Protein AF-A0A0H2VXK3-F1 (afdb_monomer_lite)

Secondary structure (DSSP, 8-state):
-EEE---EEE--S-TTS-----PPTTEEEEEEEEE---TTSPPEEEEEEEEEEEEEETTEEEE----

Organism: 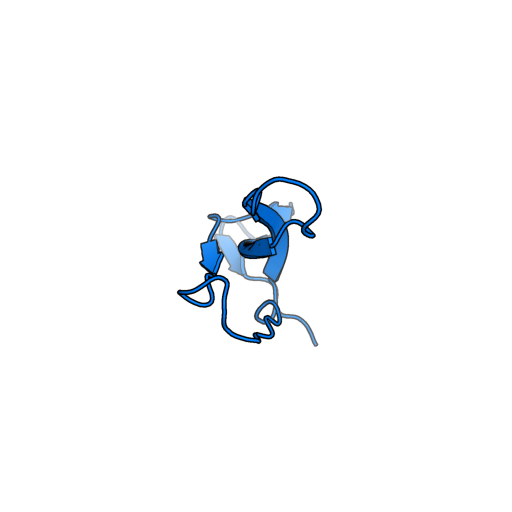Shigella flexneri (NCBI:txid623)

Sequence (67 aa):
MYWYGHEMYYSPGSNTVSWRFCAPSGHGLSGMAISDTGRNSADNVDGVYYRPLQKLINGTWYNVASI

pLDDT: mean 92.91, std 6.05, range [65.38, 98.5]

Foldseek 3Di:
DKDWADKDKDFPPDQPDDDDDDDAFQKDWDAWDWDDPDDPDDIGTGITMMTGMWDQDPNDIDGHGDD

Structure (mmCIF, N/CA/C/O backbone):
data_AF-A0A0H2VXK3-F1
#
_entry.id   AF-A0A0H2VXK3-F1
#
loop_
_atom_site.group_PDB
_atom_site.id
_atom_site.type_symbol
_atom_site.label_atom_id
_atom_site.label_alt_id
_atom_site.label_comp_id
_atom_site.label_asym_id
_atom_site.label_entity_id
_atom_site.label_seq_id
_atom_site.pdbx_PDB_ins_code
_atom_site.Cartn_x
_atom_site.Cartn_y
_atom_site.Cartn_z
_atom_site.occupancy
_atom_site.B_iso_or_equiv
_atom_site.auth_seq_id
_atom_site.auth_comp_id
_atom_site.auth_asym_id
_atom_site.auth_atom_id
_atom_site.pdbx_PDB_model_num
ATOM 1 N N . MET A 1 1 ? -15.383 12.908 14.051 1.00 89.31 1 MET A N 1
ATOM 2 C CA . MET A 1 1 ? -14.643 13.502 12.916 1.00 89.31 1 MET A CA 1
ATOM 3 C C . MET A 1 1 ? -13.760 12.430 12.299 1.00 89.31 1 MET A C 1
ATOM 5 O O . MET A 1 1 ? -13.211 11.638 13.062 1.00 89.31 1 MET A O 1
ATOM 9 N N . TYR A 1 2 ? -13.665 12.386 10.969 1.00 92.69 2 TYR A N 1
ATOM 10 C CA . TYR A 1 2 ? -12.741 11.509 10.245 1.00 92.69 2 TYR A CA 1
ATOM 11 C C . TYR A 1 2 ? -11.617 12.335 9.629 1.00 92.69 2 TYR A C 1
ATOM 13 O O . TYR A 1 2 ? -11.838 13.488 9.260 1.00 92.69 2 TYR A O 1
ATOM 21 N N . TRP A 1 3 ? -10.430 11.747 9.538 1.00 94.38 3 TRP A N 1
ATOM 22 C CA . TRP A 1 3 ? -9.260 12.378 8.941 1.00 94.38 3 TRP A CA 1
ATOM 23 C C . TRP A 1 3 ? -8.340 11.322 8.330 1.00 94.38 3 TRP A C 1
ATOM 25 O O . TRP A 1 3 ? -8.267 10.203 8.836 1.00 94.38 3 TRP A O 1
ATOM 35 N N . TYR A 1 4 ? -7.626 11.674 7.263 1.00 95.12 4 TYR A N 1
ATOM 36 C CA . TYR A 1 4 ? -6.552 10.834 6.742 1.00 95.12 4 TYR A CA 1
ATOM 37 C C . TYR A 1 4 ? -5.243 11.155 7.456 1.00 95.12 4 TYR A C 1
ATOM 39 O O . TYR A 1 4 ? -4.682 12.238 7.284 1.00 95.12 4 TYR A O 1
ATOM 47 N N . GLY A 1 5 ? -4.733 10.189 8.221 1.00 94.69 5 GLY A N 1
ATOM 48 C CA . GLY A 1 5 ? -3.445 10.288 8.905 1.00 94.69 5 GLY A CA 1
ATOM 49 C C . GLY A 1 5 ? -2.267 10.415 7.935 1.00 94.69 5 GLY A C 1
ATOM 50 O O . GLY A 1 5 ? -2.449 10.643 6.741 1.00 94.69 5 GLY A O 1
ATOM 51 N N . HIS A 1 6 ? -1.045 10.303 8.451 1.00 95.94 6 HIS A N 1
ATOM 52 C CA . HIS A 1 6 ? 0.179 10.501 7.669 1.00 95.94 6 HIS A CA 1
ATOM 53 C C . HIS A 1 6 ? 0.241 9.620 6.406 1.00 95.94 6 HIS A C 1
ATOM 55 O O . HIS A 1 6 ? -0.167 8.459 6.435 1.00 95.94 6 HIS A O 1
ATOM 61 N N . GLU A 1 7 ? 0.765 10.171 5.309 1.00 97.75 7 GLU A N 1
ATOM 62 C CA . GLU A 1 7 ? 0.893 9.450 4.042 1.00 97.75 7 GLU A CA 1
ATOM 63 C C . GLU A 1 7 ? 2.096 8.528 4.007 1.00 97.75 7 GLU A C 1
ATOM 65 O O . GLU A 1 7 ? 3.182 8.855 4.473 1.00 97.75 7 GLU A O 1
ATOM 70 N N . MET A 1 8 ? 1.885 7.353 3.445 1.00 98.12 8 MET A N 1
ATOM 71 C CA . MET A 1 8 ? 2.890 6.322 3.279 1.00 98.12 8 MET A CA 1
ATOM 72 C C . MET A 1 8 ? 3.057 6.046 1.792 1.00 98.12 8 MET A C 1
ATOM 74 O O . MET A 1 8 ? 2.111 6.209 1.023 1.00 98.12 8 MET A O 1
ATOM 78 N N . TYR A 1 9 ? 4.250 5.610 1.400 1.00 98.00 9 TYR A N 1
ATOM 79 C CA . TYR A 1 9 ? 4.564 5.256 0.023 1.00 98.00 9 TYR A CA 1
ATOM 80 C C . TYR A 1 9 ? 5.077 3.822 -0.035 1.00 98.00 9 TYR A C 1
ATOM 82 O O . TYR A 1 9 ? 6.007 3.459 0.685 1.00 98.00 9 TYR A O 1
ATOM 90 N N . TYR A 1 10 ? 4.462 3.009 -0.889 1.00 97.94 10 TYR A N 1
ATOM 91 C CA . TYR A 1 10 ? 4.965 1.690 -1.246 1.00 97.94 10 TYR A CA 1
ATOM 92 C C . TYR A 1 10 ? 5.550 1.750 -2.653 1.00 97.94 10 TYR A C 1
ATOM 94 O O . TYR A 1 10 ? 4.870 2.200 -3.572 1.00 97.94 10 TYR A O 1
ATOM 102 N N . SER A 1 11 ? 6.765 1.231 -2.823 1.00 96.25 11 SER A N 1
ATOM 103 C CA . SER A 1 11 ? 7.390 1.020 -4.128 1.00 96.25 11 SER A CA 1
ATOM 104 C C . SER A 1 11 ? 7.825 -0.441 -4.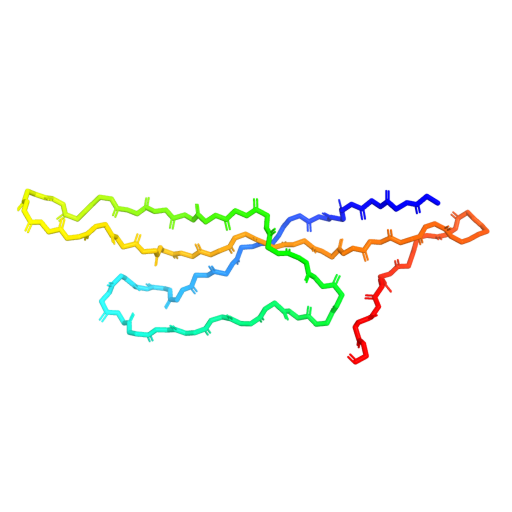260 1.00 96.25 11 SER A C 1
ATOM 106 O O . SER A 1 11 ? 8.354 -0.997 -3.293 1.00 96.25 11 SER A O 1
ATOM 108 N N . PRO A 1 12 ? 7.668 -1.064 -5.441 1.00 94.19 12 PRO A N 1
ATOM 109 C CA . PRO A 1 12 ? 8.224 -2.381 -5.727 1.00 94.19 12 PRO A CA 1
ATOM 110 C C . PRO A 1 12 ? 9.757 -2.368 -5.887 1.00 94.19 12 PRO A C 1
ATOM 112 O O . PRO A 1 12 ? 10.355 -3.426 -6.059 1.00 94.19 12 PRO A O 1
ATOM 115 N N . GLY A 1 13 ? 10.404 -1.193 -5.860 1.00 91.00 13 GLY A N 1
ATOM 116 C CA . GLY A 1 13 ? 11.862 -1.034 -5.934 1.00 91.00 13 GLY A CA 1
ATOM 117 C C . GLY A 1 13 ? 12.461 -1.112 -7.344 1.00 91.00 13 GLY A C 1
ATOM 118 O O . GLY A 1 13 ? 13.629 -0.779 -7.519 1.00 91.00 13 GLY A O 1
ATOM 119 N N . SER A 1 14 ? 11.683 -1.516 -8.350 1.00 88.75 14 SER A N 1
ATOM 120 C CA . SER A 1 14 ? 12.068 -1.508 -9.765 1.00 88.75 14 SER A CA 1
ATOM 121 C C . SER A 1 14 ? 10.832 -1.386 -10.661 1.00 88.75 14 SER A C 1
ATOM 123 O O . SER A 1 14 ? 9.768 -1.896 -10.316 1.00 88.75 14 SER A O 1
ATOM 125 N N . ASN A 1 15 ? 10.975 -0.764 -11.833 1.00 84.56 15 ASN A N 1
ATOM 126 C CA . ASN A 1 15 ? 9.925 -0.683 -12.856 1.00 84.56 15 ASN A CA 1
ATOM 127 C C . ASN A 1 15 ? 9.880 -1.908 -13.792 1.00 84.56 15 ASN A C 1
ATOM 129 O O . ASN A 1 15 ? 9.009 -2.006 -14.650 1.00 84.56 15 ASN A O 1
ATOM 133 N N . THR A 1 16 ? 10.805 -2.856 -13.625 1.00 87.88 16 THR A N 1
ATOM 134 C CA . THR A 1 16 ? 10.881 -4.090 -14.426 1.00 87.88 16 THR A CA 1
ATOM 135 C C . THR A 1 16 ? 10.318 -5.319 -13.718 1.00 87.88 16 THR A C 1
ATO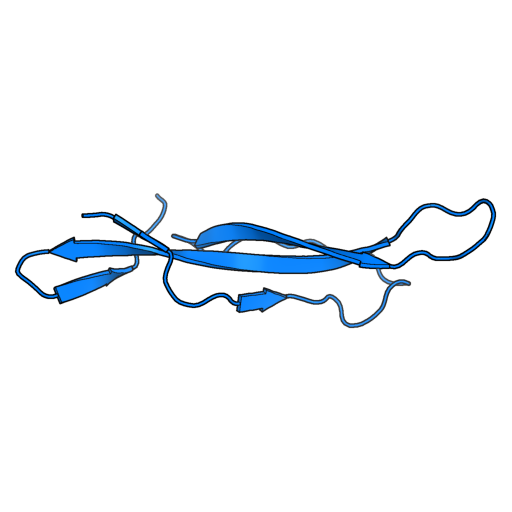M 137 O O . THR A 1 16 ? 10.368 -6.421 -14.265 1.00 87.88 16 THR A O 1
ATOM 140 N N . VAL A 1 17 ? 9.790 -5.163 -12.502 1.00 90.00 17 VAL A N 1
ATOM 141 C CA . VAL A 1 17 ? 9.217 -6.270 -11.730 1.00 90.00 17 VAL A CA 1
ATOM 142 C C . VAL A 1 17 ? 7.699 -6.188 -11.725 1.00 90.00 17 VAL A C 1
ATOM 144 O O . VAL A 1 17 ? 7.113 -5.113 -11.647 1.00 90.00 17 VAL A O 1
ATOM 147 N N . SER A 1 18 ? 7.044 -7.345 -11.775 1.00 92.94 18 SER A N 1
ATOM 148 C CA . SER A 1 18 ? 5.616 -7.423 -11.473 1.00 92.94 18 SER A CA 1
ATOM 149 C C . SER A 1 18 ? 5.406 -7.304 -9.971 1.00 92.94 18 SER A C 1
ATOM 151 O O . SER A 1 18 ? 6.131 -7.912 -9.185 1.00 92.94 18 SER A O 1
ATOM 153 N N . TRP A 1 19 ? 4.389 -6.554 -9.567 1.00 96.06 19 TRP A N 1
ATOM 154 C CA . TRP A 1 19 ? 4.083 -6.352 -8.161 1.00 96.06 19 TRP A CA 1
ATOM 155 C C . TRP A 1 19 ? 2.585 -6.205 -7.936 1.00 96.06 19 TRP A C 1
ATOM 157 O O . TRP A 1 19 ? 1.807 -5.912 -8.843 1.00 96.06 19 TRP A O 1
ATOM 167 N N . ARG A 1 20 ? 2.185 -6.436 -6.688 1.00 95.62 20 ARG A N 1
ATOM 168 C CA . ARG A 1 20 ? 0.821 -6.239 -6.216 1.00 95.62 20 ARG A CA 1
ATOM 169 C C . ARG A 1 20 ? 0.879 -5.549 -4.868 1.00 95.62 20 ARG A C 1
ATOM 171 O O . ARG A 1 20 ? 1.572 -6.016 -3.969 1.00 95.62 20 ARG A O 1
ATOM 178 N N . PHE A 1 21 ? 0.089 -4.496 -4.719 1.00 96.38 21 PHE A N 1
ATOM 179 C CA . PHE A 1 21 ? -0.143 -3.859 -3.434 1.00 96.38 21 PHE A CA 1
ATOM 180 C C . PHE A 1 21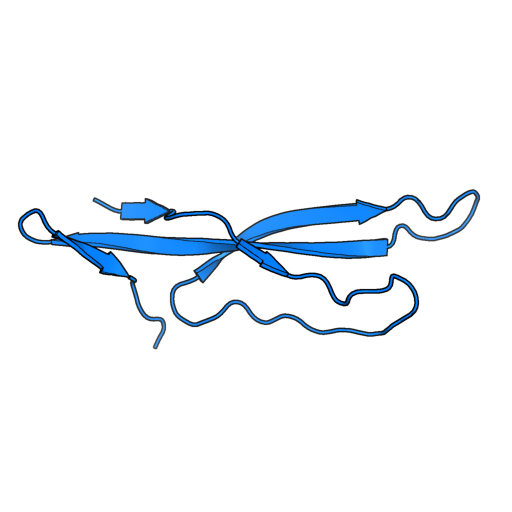 ? -1.613 -3.974 -3.045 1.00 96.38 21 PHE A C 1
ATOM 182 O O . PHE A 1 21 ? -2.508 -3.738 -3.856 1.00 96.38 21 PHE A O 1
ATOM 189 N N . CYS A 1 22 ? -1.847 -4.315 -1.782 1.00 95.50 22 CYS A N 1
ATOM 190 C CA . CYS A 1 22 ? -3.144 -4.206 -1.137 1.00 95.50 22 CYS A CA 1
ATOM 191 C C . CYS A 1 22 ? -2.967 -3.266 0.052 1.00 95.50 22 CYS A C 1
ATOM 193 O O . CYS A 1 22 ? -2.100 -3.510 0.894 1.00 95.50 22 CYS A O 1
ATOM 195 N N . ALA A 1 23 ? -3.777 -2.209 0.119 1.00 95.06 23 ALA A N 1
ATOM 196 C CA . ALA A 1 23 ? -3.747 -1.303 1.257 1.00 95.06 23 ALA A CA 1
ATOM 197 C C . ALA A 1 23 ? -3.991 -2.097 2.557 1.00 95.06 23 ALA A C 1
ATOM 199 O O . ALA A 1 23 ? -4.892 -2.945 2.584 1.00 95.06 23 ALA A O 1
ATOM 200 N N . PRO A 1 24 ? -3.209 -1.861 3.627 1.00 94.94 24 PRO A N 1
ATOM 201 C CA . PRO A 1 24 ? -3.464 -2.492 4.914 1.00 94.94 24 PRO A CA 1
ATOM 202 C C . PRO A 1 24 ? -4.855 -2.129 5.445 1.00 94.94 24 PRO A C 1
ATOM 204 O O . PRO A 1 24 ? -5.436 -1.112 5.060 1.00 94.94 24 PRO A O 1
ATOM 207 N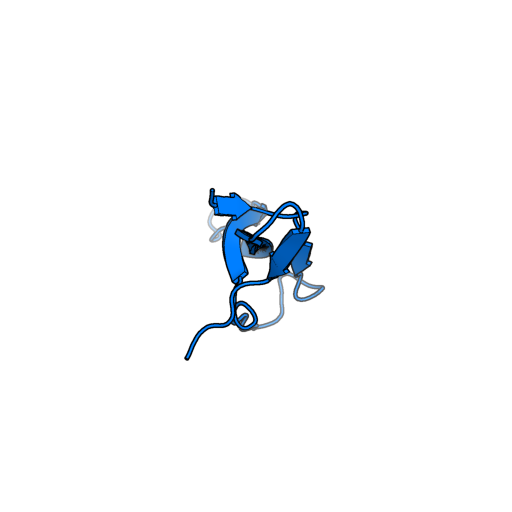 N . SER A 1 25 ? -5.371 -2.930 6.380 1.00 95.00 25 SER A N 1
ATOM 208 C CA . SER A 1 25 ? -6.650 -2.653 7.045 1.00 95.00 25 SER A CA 1
ATOM 209 C C . SER A 1 25 ? -6.707 -1.204 7.537 1.00 95.00 25 SER A C 1
ATOM 211 O O . SER A 1 25 ? -5.733 -0.677 8.083 1.00 95.00 25 SER A O 1
ATOM 213 N N . GLY A 1 26 ? -7.829 -0.536 7.272 1.00 95.56 26 GLY A N 1
ATOM 214 C CA . GLY A 1 26 ? -8.011 0.859 7.656 1.00 95.56 26 GLY A CA 1
ATOM 215 C C . GLY A 1 26 ? -7.295 1.892 6.795 1.00 95.56 26 GLY A C 1
ATOM 216 O O . GLY A 1 26 ? -7.337 3.066 7.149 1.00 95.56 26 GLY A O 1
ATOM 217 N N . HIS A 1 27 ? -6.638 1.504 5.700 1.00 96.69 27 HIS A N 1
ATOM 218 C CA . HIS A 1 27 ? -5.958 2.442 4.811 1.00 96.69 27 HIS A CA 1
ATOM 219 C C . HIS A 1 27 ? -6.712 2.618 3.492 1.00 96.69 27 HIS A C 1
ATOM 221 O O . HIS A 1 27 ? -7.284 1.675 2.951 1.00 96.69 27 HIS A O 1
ATOM 227 N N . GLY A 1 28 ? -6.680 3.840 2.965 1.00 95.38 28 GLY A N 1
ATOM 228 C CA . GLY A 1 28 ? -7.133 4.164 1.614 1.00 95.38 28 GLY A CA 1
ATOM 229 C C . GLY A 1 28 ? -5.957 4.553 0.723 1.00 95.38 28 GLY A C 1
ATOM 230 O O . GLY A 1 28 ? -4.976 5.115 1.213 1.00 95.38 28 GLY A O 1
ATOM 231 N N . LEU A 1 29 ? -6.062 4.272 -0.579 1.00 97.25 29 LEU A N 1
ATOM 232 C CA . LEU A 1 29 ? -5.145 4.823 -1.580 1.00 97.25 29 LEU A CA 1
ATOM 233 C C . LEU A 1 29 ? -5.372 6.336 -1.694 1.00 97.25 29 LEU A C 1
ATOM 235 O O . LEU A 1 29 ? -6.516 6.784 -1.767 1.00 97.25 29 LEU A O 1
ATOM 239 N N . SER A 1 30 ? -4.289 7.109 -1.717 1.00 97.56 30 SER A N 1
ATOM 240 C CA . SER A 1 30 ? -4.319 8.571 -1.867 1.00 97.56 30 SER A CA 1
ATOM 241 C C . SER A 1 30 ? -3.602 9.070 -3.118 1.00 97.56 30 SER A C 1
ATOM 243 O O . SER A 1 30 ? -3.781 10.226 -3.490 1.00 97.56 30 SER A O 1
ATOM 245 N N . GLY A 1 31 ? -2.834 8.215 -3.796 1.00 97.81 31 GLY A N 1
ATOM 246 C CA . GLY A 1 31 ? -2.134 8.586 -5.020 1.00 97.81 31 GLY A CA 1
ATOM 247 C C . GLY A 1 31 ? -1.314 7.450 -5.619 1.00 97.81 31 GLY A C 1
ATOM 248 O O . GLY A 1 31 ? -1.221 6.358 -5.058 1.00 97.81 31 GLY A O 1
ATOM 249 N N . MET A 1 32 ? -0.699 7.729 -6.766 1.00 97.19 32 MET A N 1
ATOM 250 C CA . MET A 1 32 ? 0.195 6.820 -7.486 1.00 97.19 32 MET A CA 1
ATOM 251 C C . MET A 1 32 ? 1.384 7.611 -8.028 1.00 97.19 32 MET A C 1
ATOM 253 O O . MET A 1 32 ? 1.205 8.736 -8.494 1.00 97.19 32 MET A O 1
ATOM 257 N N . ALA A 1 33 ? 2.577 7.027 -7.964 1.00 96.00 33 ALA A N 1
ATOM 258 C CA . ALA A 1 33 ? 3.754 7.547 -8.649 1.00 96.00 33 ALA A CA 1
ATOM 259 C C . ALA A 1 33 ? 3.866 6.869 -10.016 1.00 96.00 33 ALA A C 1
ATOM 261 O O . ALA A 1 33 ? 3.759 5.644 -10.102 1.00 96.00 33 ALA A O 1
ATOM 262 N N . ILE A 1 34 ? 4.059 7.665 -11.064 1.00 94.69 34 ILE A N 1
ATOM 263 C CA . ILE A 1 34 ? 4.122 7.206 -12.451 1.00 94.69 34 ILE A CA 1
ATOM 264 C C . ILE A 1 34 ? 5.460 7.641 -13.050 1.00 94.69 34 ILE A C 1
ATOM 266 O O . ILE A 1 34 ? 5.827 8.811 -12.905 1.00 94.69 34 ILE A O 1
ATOM 270 N N . SER A 1 35 ? 6.149 6.735 -13.746 1.00 91.50 35 SER A N 1
ATOM 271 C CA . SER A 1 35 ? 7.290 7.076 -14.601 1.00 91.50 35 SER A CA 1
ATOM 272 C C . SER A 1 35 ? 6.941 6.934 -16.077 1.00 91.50 35 SER A C 1
ATOM 274 O O . SER A 1 35 ? 6.395 5.916 -16.509 1.00 91.50 35 SER A O 1
ATOM 276 N N . ASP A 1 36 ? 7.324 7.954 -16.847 1.00 88.00 36 ASP A N 1
ATOM 277 C CA . ASP A 1 36 ? 7.423 7.869 -18.303 1.00 88.00 36 ASP A CA 1
ATOM 278 C C . ASP A 1 36 ? 8.608 6.959 -18.655 1.00 88.00 36 ASP A C 1
ATOM 280 O O . ASP A 1 36 ? 9.730 7.141 -18.170 1.00 88.00 36 ASP A O 1
ATOM 284 N N . THR A 1 37 ? 8.346 5.947 -19.475 1.00 85.38 37 THR A N 1
ATOM 285 C CA . THR A 1 37 ? 9.336 4.946 -19.891 1.00 85.38 37 THR A CA 1
ATOM 286 C C . THR A 1 37 ? 9.957 5.255 -21.259 1.00 85.38 37 THR A C 1
ATOM 288 O O . THR A 1 37 ? 10.869 4.547 -21.691 1.00 85.38 37 THR A O 1
ATOM 291 N N . GLY A 1 38 ? 9.521 6.330 -21.926 1.00 84.25 38 GLY A N 1
ATOM 292 C CA . GLY A 1 38 ? 10.027 6.794 -23.212 1.00 84.25 38 GLY A CA 1
ATOM 293 C C . GLY A 1 38 ? 9.057 6.602 -24.384 1.00 84.25 38 GLY A C 1
ATOM 294 O O . GLY A 1 38 ? 7.870 6.317 -24.250 1.00 84.25 38 GLY A O 1
ATOM 295 N N . ARG A 1 39 ? 9.561 6.817 -25.608 1.00 80.75 39 ARG A N 1
ATOM 296 C CA . ARG A 1 39 ? 8.715 6.870 -26.811 1.00 80.75 39 ARG A CA 1
ATOM 297 C C . ARG A 1 39 ? 8.156 5.494 -27.183 1.00 80.75 39 ARG A C 1
ATOM 299 O O . ARG A 1 39 ? 8.915 4.579 -27.492 1.00 80.75 39 ARG A O 1
ATOM 306 N N . ASN A 1 40 ? 6.830 5.432 -27.314 1.00 81.50 40 ASN A N 1
ATOM 307 C CA . ASN A 1 40 ? 6.044 4.259 -27.722 1.00 81.50 40 ASN A CA 1
ATOM 308 C C . ASN A 1 40 ? 6.012 3.109 -26.701 1.00 81.50 40 ASN A C 1
ATOM 310 O O . ASN A 1 40 ? 5.754 1.966 -27.080 1.00 81.50 40 ASN A O 1
ATOM 314 N N . SER A 1 41 ? 6.253 3.393 -25.425 1.00 81.19 41 SER A N 1
ATOM 315 C CA . SER A 1 41 ? 6.050 2.447 -24.328 1.00 81.19 41 SER A CA 1
ATOM 316 C C . SER A 1 41 ? 4.924 2.919 -23.408 1.00 81.19 41 SER A C 1
ATOM 318 O O . SER A 1 41 ? 4.492 4.068 -23.471 1.00 81.19 41 SER A O 1
ATOM 320 N N . ALA A 1 42 ? 4.384 2.003 -22.604 1.00 87.25 42 ALA A N 1
ATOM 321 C CA . ALA A 1 42 ? 3.407 2.349 -21.579 1.00 87.25 42 ALA A CA 1
ATOM 322 C C . ALA A 1 42 ? 4.118 2.932 -20.351 1.00 87.25 42 ALA A C 1
ATOM 324 O O . ALA A 1 42 ? 5.188 2.446 -19.970 1.00 87.25 42 ALA A O 1
ATOM 325 N N . ASP A 1 43 ? 3.505 3.928 -19.716 1.00 90.88 43 ASP A N 1
ATOM 326 C CA . ASP A 1 43 ? 3.957 4.428 -18.418 1.00 90.88 43 ASP A CA 1
ATOM 327 C C . ASP A 1 43 ? 3.904 3.314 -17.370 1.00 90.88 43 ASP A C 1
ATOM 329 O O . ASP A 1 43 ? 3.017 2.451 -17.396 1.00 90.88 43 ASP A O 1
ATOM 333 N N . ASN A 1 44 ? 4.842 3.344 -16.426 1.00 91.12 44 ASN A N 1
ATOM 334 C CA . ASN A 1 44 ? 4.877 2.380 -15.338 1.00 91.12 44 ASN A CA 1
ATOM 335 C C . ASN A 1 44 ? 4.364 2.994 -14.032 1.00 91.12 44 ASN A C 1
ATOM 337 O O . ASN A 1 44 ? 4.624 4.157 -13.724 1.00 91.12 44 ASN A O 1
ATOM 341 N N . VAL A 1 45 ? 3.671 2.186 -13.228 1.00 94.38 45 VAL A N 1
ATOM 342 C CA . VAL A 1 45 ? 3.346 2.558 -11.849 1.00 94.38 45 VAL A CA 1
ATOM 343 C C . VAL A 1 45 ? 4.553 2.209 -10.977 1.00 94.38 45 VAL A C 1
ATOM 345 O O . VAL A 1 45 ? 4.881 1.037 -10.786 1.00 94.38 45 VAL A O 1
ATOM 348 N N . ASP A 1 46 ? 5.215 3.230 -10.442 1.00 94.69 46 ASP A N 1
ATOM 349 C CA . ASP A 1 46 ? 6.426 3.094 -9.619 1.00 94.69 46 ASP A CA 1
ATOM 350 C C . ASP A 1 46 ? 6.124 2.874 -8.140 1.00 94.69 46 ASP A C 1
ATOM 352 O O . ASP A 1 46 ? 7.016 2.569 -7.340 1.00 94.69 46 ASP A O 1
ATOM 356 N N . GLY A 1 47 ? 4.865 3.063 -7.763 1.00 96.94 47 GLY A N 1
ATOM 357 C CA . GLY A 1 47 ? 4.403 2.896 -6.405 1.00 96.94 47 GLY A CA 1
ATOM 358 C C . GLY A 1 47 ? 3.063 3.562 -6.154 1.00 96.94 47 GLY A C 1
ATOM 359 O O . GLY A 1 47 ? 2.492 4.239 -7.011 1.00 96.94 47 GLY A O 1
ATOM 360 N N . VAL A 1 48 ? 2.561 3.371 -4.941 1.00 98.12 48 VAL A N 1
ATOM 361 C CA . VAL A 1 48 ? 1.292 3.937 -4.483 1.00 98.12 48 VAL A CA 1
ATOM 362 C C . VAL A 1 48 ? 1.464 4.670 -3.170 1.00 98.12 48 VAL A C 1
ATOM 364 O O . VAL A 1 48 ? 2.193 4.229 -2.278 1.00 98.12 48 VAL A O 1
ATOM 367 N N . TYR A 1 49 ? 0.730 5.768 -3.046 1.00 98.50 49 TYR A N 1
ATOM 368 C CA . TYR A 1 49 ? 0.556 6.483 -1.796 1.00 98.50 49 TYR A CA 1
ATOM 369 C C . TYR A 1 49 ? -0.719 6.003 -1.110 1.00 98.50 49 TYR A C 1
ATOM 371 O O . TYR A 1 49 ? -1.751 5.786 -1.755 1.00 98.50 49 TYR A O 1
ATOM 379 N N . TYR A 1 50 ? -0.650 5.808 0.201 1.00 98.19 50 TYR A N 1
ATOM 380 C CA . TYR A 1 50 ? -1.770 5.335 1.003 1.00 98.19 50 TYR A CA 1
ATOM 381 C C . TYR A 1 50 ? -1.744 5.951 2.399 1.00 98.19 50 TYR A C 1
ATOM 383 O O . TYR A 1 50 ? -0.696 6.346 2.910 1.00 98.19 50 TYR A O 1
ATOM 391 N N . ARG A 1 51 ? -2.916 6.068 3.024 1.00 97.88 51 ARG A N 1
ATOM 392 C CA . ARG A 1 51 ? -3.082 6.774 4.303 1.00 97.88 51 ARG A CA 1
ATOM 393 C C . ARG A 1 51 ? -4.015 6.002 5.227 1.00 97.88 51 ARG A C 1
ATOM 395 O O . ARG A 1 51 ? -5.039 5.516 4.742 1.00 97.88 51 ARG A O 1
ATOM 402 N N . PRO A 1 52 ? -3.736 5.927 6.540 1.00 96.94 52 PRO A N 1
ATOM 403 C CA . PRO A 1 52 ? -4.691 5.385 7.492 1.00 96.94 52 PRO A CA 1
ATOM 404 C C . PRO A 1 52 ? -5.878 6.340 7.625 1.00 96.94 52 PRO A C 1
ATOM 406 O O . PRO A 1 52 ? -5.708 7.548 7.814 1.00 96.94 52 PRO A O 1
ATOM 409 N N . LEU A 1 53 ? -7.088 5.801 7.564 1.00 96.56 53 LEU A N 1
ATOM 410 C CA . LEU A 1 53 ? -8.283 6.505 7.988 1.00 96.56 53 LEU A CA 1
ATOM 411 C C . LEU A 1 53 ? -8.317 6.517 9.515 1.00 96.56 53 LEU A C 1
ATOM 413 O O . LEU A 1 53 ? -8.220 5.476 10.166 1.00 96.56 53 LEU A O 1
ATOM 417 N N . GLN A 1 54 ? -8.478 7.701 10.092 1.00 96.69 54 GLN A N 1
ATOM 418 C CA . GLN A 1 54 ? -8.528 7.896 11.531 1.00 96.69 54 GLN A CA 1
ATOM 419 C C . GLN A 1 54 ? -9.860 8.497 11.958 1.00 96.69 54 GLN A C 1
ATOM 421 O O . GLN A 1 54 ? -10.481 9.279 11.233 1.00 96.69 54 GLN A O 1
ATOM 426 N N . LYS A 1 55 ? -10.295 8.138 13.165 1.00 95.94 55 LYS A N 1
ATOM 427 C CA . LYS A 1 55 ? -11.503 8.663 13.798 1.00 95.94 55 LYS A CA 1
ATOM 428 C C . LYS A 1 55 ? -11.163 9.249 15.160 1.00 95.94 55 LYS A C 1
ATOM 430 O O . LYS A 1 55 ? -10.504 8.603 15.970 1.00 95.94 55 LYS A O 1
ATOM 435 N N . LEU A 1 56 ? -11.652 10.458 15.412 1.00 96.06 56 LEU A N 1
ATOM 436 C CA . LEU A 1 56 ? -11.565 11.094 16.723 1.00 96.06 56 LEU A CA 1
ATOM 437 C C . LEU A 1 56 ? -12.685 10.563 17.624 1.00 96.06 56 LEU A C 1
ATOM 439 O O . LEU A 1 56 ? -13.864 10.715 17.285 1.00 96.06 56 LEU A O 1
ATOM 443 N N . ILE A 1 57 ? -12.316 9.967 18.757 1.00 96.69 57 ILE A N 1
ATOM 444 C CA . ILE A 1 57 ? -13.226 9.446 19.783 1.00 96.69 57 ILE A CA 1
ATOM 445 C C . ILE A 1 57 ? -12.775 10.018 21.128 1.00 96.69 57 ILE A C 1
ATOM 447 O O . ILE A 1 57 ? -11.642 9.799 21.540 1.00 96.69 57 ILE A O 1
ATOM 451 N N . ASN A 1 58 ? -13.648 10.782 21.792 1.00 96.50 58 ASN A N 1
ATOM 452 C CA . ASN A 1 58 ? -13.390 11.395 23.104 1.00 96.50 58 ASN A CA 1
ATOM 453 C C . ASN A 1 58 ? -12.050 12.159 23.202 1.00 96.50 58 ASN A C 1
ATOM 455 O O . ASN A 1 58 ? -11.382 12.120 24.228 1.00 96.50 58 ASN A O 1
ATOM 459 N N . GLY A 1 59 ? -11.645 12.849 22.129 1.00 95.94 59 GLY A N 1
ATOM 460 C CA . GLY A 1 59 ? -10.395 13.622 22.089 1.00 95.94 59 GLY A CA 1
ATOM 461 C C . GLY A 1 59 ? -9.146 12.828 21.684 1.00 95.94 59 GLY A C 1
ATOM 462 O O . GLY A 1 59 ? -8.094 13.431 21.495 1.00 95.94 59 GLY A O 1
ATOM 463 N N . THR A 1 60 ? -9.249 11.513 21.476 1.00 95.75 60 THR A N 1
ATOM 464 C CA . THR A 1 60 ? -8.142 10.655 21.024 1.00 95.75 60 THR A CA 1
ATOM 465 C C . THR A 1 60 ? -8.379 10.147 19.601 1.00 95.75 60 THR A C 1
ATOM 467 O O . THR A 1 60 ? -9.491 9.757 19.238 1.00 95.75 60 THR A O 1
ATOM 470 N N . TRP A 1 61 ? -7.337 10.168 18.770 1.00 95.00 61 TRP A N 1
ATOM 471 C CA . TRP A 1 61 ? -7.385 9.640 17.406 1.00 95.00 61 TRP A CA 1
ATOM 472 C C . TRP A 1 61 ? -7.082 8.142 17.387 1.00 95.00 61 TRP A C 1
ATOM 474 O O . TRP A 1 61 ? -6.082 7.701 17.947 1.00 95.00 61 TRP A O 1
ATOM 484 N N . TYR A 1 62 ? -7.923 7.377 16.693 1.00 94.44 62 TYR A N 1
ATOM 485 C CA . TYR A 1 62 ? -7.759 5.938 16.492 1.00 94.44 62 TYR A CA 1
ATOM 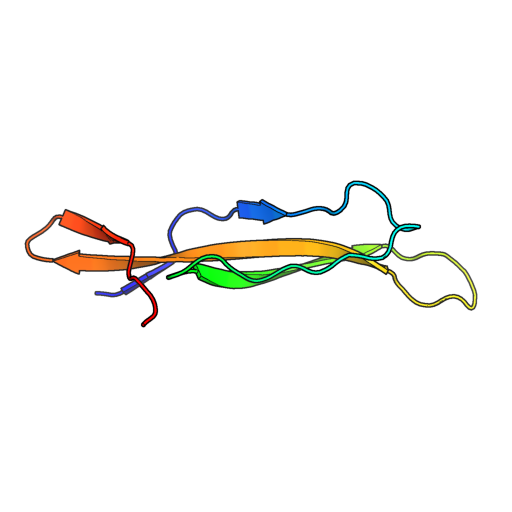486 C C . TYR A 1 62 ? -7.689 5.610 15.005 1.00 94.44 62 TYR A C 1
ATOM 488 O O . TYR A 1 62 ? -8.429 6.198 14.214 1.00 94.44 62 TYR A O 1
ATOM 496 N N . ASN A 1 63 ? -6.851 4.639 14.636 1.00 93.12 63 ASN A N 1
ATOM 497 C CA . ASN A 1 63 ? -6.896 4.048 13.301 1.00 93.12 63 ASN A CA 1
ATOM 498 C C . ASN A 1 63 ? -8.178 3.223 13.165 1.00 93.12 63 ASN A C 1
ATOM 500 O O . ASN A 1 63 ? -8.504 2.411 14.032 1.00 93.12 63 ASN A O 1
ATOM 504 N N . VAL A 1 64 ? -8.909 3.452 12.079 1.00 93.19 64 VAL A N 1
ATOM 505 C CA . VAL A 1 64 ? -10.040 2.609 11.693 1.00 93.19 64 VAL A CA 1
ATOM 506 C C . VAL A 1 64 ? -9.494 1.245 11.263 1.00 93.19 64 VAL A C 1
ATOM 508 O O . VAL A 1 64 ? -8.402 1.172 10.716 1.00 93.19 64 VAL A O 1
ATOM 511 N N . ALA A 1 65 ? -10.240 0.170 11.502 1.00 85.75 65 ALA A N 1
ATOM 512 C CA . ALA A 1 65 ? -9.964 -1.144 10.929 1.00 85.75 65 ALA A CA 1
ATOM 513 C C . ALA A 1 65 ? -11.033 -1.467 9.874 1.00 85.75 65 ALA A C 1
ATOM 515 O O . ALA A 1 65 ? -12.197 -1.098 10.040 1.00 85.75 65 ALA A O 1
ATOM 516 N N . SER A 1 66 ? -10.648 -2.141 8.793 1.00 74.50 66 SER A N 1
ATOM 517 C CA . SER A 1 66 ? -11.584 -2.819 7.889 1.00 74.50 66 SER A CA 1
ATOM 518 C C . SER A 1 66 ? -11.951 -4.197 8.451 1.00 74.50 66 SER A C 1
ATOM 520 O O . SER A 1 66 ? -11.078 -4.870 9.003 1.00 74.50 66 SER A O 1
ATOM 522 N N . ILE A 1 67 ? -13.216 -4.597 8.292 1.00 65.38 67 ILE A N 1
ATOM 523 C CA . ILE A 1 67 ? -13.742 -5.944 8.586 1.00 65.38 67 ILE A CA 1
ATOM 524 C C . ILE A 1 67 ? -13.627 -6.819 7.342 1.00 65.38 67 ILE A C 1
ATOM 526 O O . ILE A 1 67 ? -13.865 -6.274 6.240 1.00 65.38 67 ILE A O 1
#

Radius of gyration: 15.61 Å; chains: 1; bounding box: 27×21×51 Å